Protein AF-A0A3L7WGS9-F1 (afdb_monomer_lite)

Sequence (38 aa):
MLLLLVRHGETAYNAVGRYQGHVQIELNELGQFQAVRV

Secondary structure (DSSP, 8-state):
----------BTTGGGT---TT----B-HHHHHHHHH-

pLDDT: mean 95.88, std 4.43, range [73.75, 98.38]

Radius of gyration: 11.67 Å; chains: 1; bounding box: 23×22×35 Å

Foldseek 3Di:
DDDDDDDQFDFPQVVVPHDCPPPDTDHDPRRVVVVVVD

Structure (mmCIF, N/CA/C/O backbone):
data_AF-A0A3L7WGS9-F1
#
_entry.id   AF-A0A3L7WGS9-F1
#
loop_
_atom_site.group_PDB
_atom_site.id
_atom_site.type_symbol
_atom_site.label_atom_id
_atom_site.label_alt_id
_atom_site.label_comp_id
_atom_site.label_asym_id
_atom_site.label_entity_id
_atom_site.label_seq_id
_atom_site.pdbx_PDB_ins_code
_atom_site.Cartn_x
_atom_site.Cartn_y
_atom_site.Cartn_z
_atom_site.occupancy
_atom_site.B_iso_or_equiv
_atom_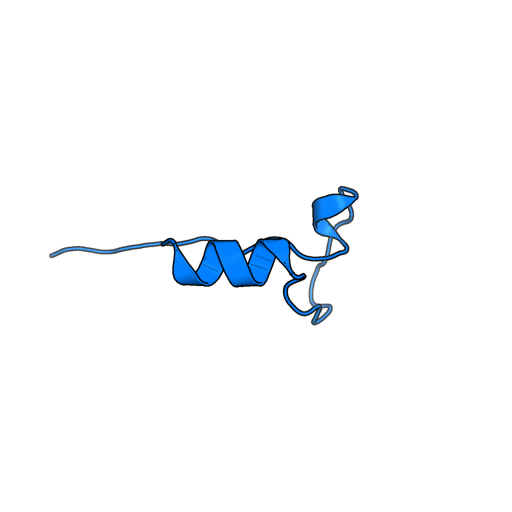site.auth_seq_id
_atom_site.auth_comp_id
_atom_site.auth_asym_id
_atom_site.auth_atom_id
_atom_site.pdbx_PDB_model_num
ATOM 1 N N . MET A 1 1 ? -16.637 -4.433 22.605 1.00 83.75 1 MET A N 1
ATOM 2 C CA . MET A 1 1 ? -15.285 -4.704 22.067 1.00 83.75 1 MET A CA 1
ATOM 3 C C . MET A 1 1 ? -15.234 -4.155 20.651 1.00 83.75 1 MET A C 1
ATOM 5 O O . MET A 1 1 ? -16.179 -4.412 19.918 1.00 83.75 1 MET A O 1
ATOM 9 N N . LEU A 1 2 ? -14.215 -3.363 20.300 1.00 94.94 2 LEU A N 1
ATOM 10 C CA . LEU A 1 2 ? -14.082 -2.739 18.977 1.00 94.94 2 LEU A CA 1
ATOM 11 C C . LEU A 1 2 ? -12.920 -3.391 18.219 1.00 94.94 2 LEU A C 1
ATOM 13 O O . LEU A 1 2 ? -11.827 -3.498 18.766 1.00 94.94 2 LEU A O 1
ATOM 17 N N . LEU A 1 3 ? -13.169 -3.811 16.979 1.00 95.94 3 LEU A N 1
ATOM 18 C CA . LEU A 1 3 ? -12.157 -4.303 16.046 1.00 95.94 3 LEU A CA 1
ATOM 19 C C . LEU A 1 3 ? -12.093 -3.345 14.857 1.00 95.94 3 LEU A C 1
ATOM 21 O O . LEU A 1 3 ? -13.124 -3.045 14.258 1.00 95.94 3 LEU A O 1
ATOM 25 N N . LEU A 1 4 ? -10.890 -2.886 14.521 1.00 94.69 4 LEU A N 1
ATOM 26 C CA . LEU A 1 4 ? -10.629 -2.003 13.388 1.00 94.69 4 LEU A CA 1
ATOM 27 C C . LEU A 1 4 ? -9.763 -2.743 12.368 1.00 94.69 4 LEU A C 1
ATOM 29 O O . LEU A 1 4 ? -8.755 -3.346 12.730 1.00 94.69 4 LEU A O 1
ATOM 33 N N . LEU A 1 5 ? -10.168 -2.697 11.101 1.00 96.69 5 LEU A N 1
ATOM 34 C CA . LEU A 1 5 ? -9.450 -3.281 9.971 1.00 96.69 5 LEU A CA 1
ATOM 35 C C . LEU A 1 5 ? -9.219 -2.180 8.940 1.00 96.69 5 LEU A C 1
ATOM 37 O O . LEU A 1 5 ? -10.162 -1.496 8.545 1.00 96.69 5 LEU A O 1
ATOM 41 N N . VAL A 1 6 ? -7.975 -2.022 8.500 1.00 95.56 6 VAL A N 1
ATOM 42 C CA . VAL A 1 6 ? -7.570 -0.999 7.531 1.00 95.56 6 VAL A CA 1
ATOM 43 C C . VAL A 1 6 ? -6.740 -1.665 6.441 1.00 95.56 6 VAL A C 1
ATOM 45 O O . VAL A 1 6 ? -5.899 -2.521 6.719 1.00 95.56 6 VAL A O 1
ATOM 48 N N . ARG A 1 7 ? -6.986 -1.287 5.185 1.00 95.75 7 ARG A N 1
ATOM 49 C CA . ARG A 1 7 ? -6.141 -1.682 4.054 1.00 95.75 7 ARG A CA 1
ATOM 50 C C . ARG A 1 7 ? -4.959 -0.717 3.958 1.00 95.75 7 ARG A C 1
ATOM 52 O O . ARG A 1 7 ? -5.144 0.484 4.116 1.00 95.75 7 ARG A O 1
ATOM 59 N N . HIS A 1 8 ? -3.768 -1.233 3.662 1.00 95.56 8 HIS A N 1
ATOM 60 C CA . HIS A 1 8 ? -2.602 -0.391 3.387 1.00 95.56 8 HIS A CA 1
ATOM 61 C C . HIS A 1 8 ? -2.828 0.537 2.176 1.00 95.56 8 HIS A C 1
ATOM 63 O O . HIS A 1 8 ? -3.710 0.296 1.346 1.00 95.56 8 HIS A O 1
ATOM 69 N N . GLY A 1 9 ? -1.994 1.572 2.061 1.00 97.62 9 GLY A N 1
ATOM 70 C CA . GLY A 1 9 ? -2.061 2.541 0.969 1.00 97.62 9 GLY A CA 1
ATOM 71 C C . GLY A 1 9 ? -1.628 2.004 -0.403 1.00 97.62 9 GLY A C 1
ATOM 72 O O . GLY A 1 9 ? -1.234 0.844 -0.571 1.00 97.62 9 GLY A O 1
ATOM 73 N N . GLU A 1 10 ? -1.703 2.881 -1.398 1.00 98.19 10 G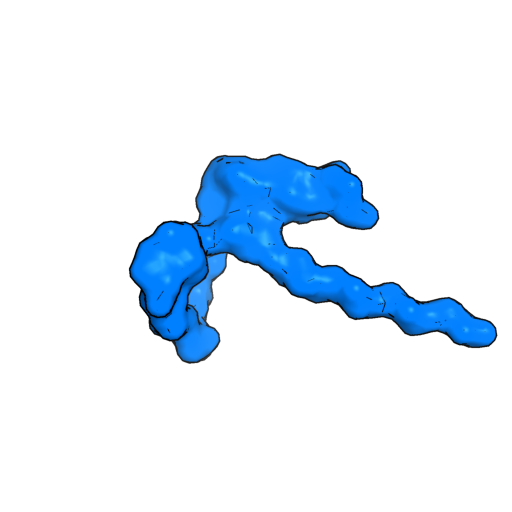LU A N 1
ATOM 74 C CA . GLU A 1 10 ? -1.322 2.625 -2.785 1.00 98.19 10 GLU A CA 1
ATOM 75 C C . GLU A 1 10 ? 0.159 2.221 -2.929 1.00 98.19 10 GLU A C 1
ATOM 77 O O . GLU A 1 10 ? 1.051 2.709 -2.233 1.00 98.19 10 GLU A O 1
ATOM 82 N N . THR A 1 11 ? 0.421 1.309 -3.865 1.00 98.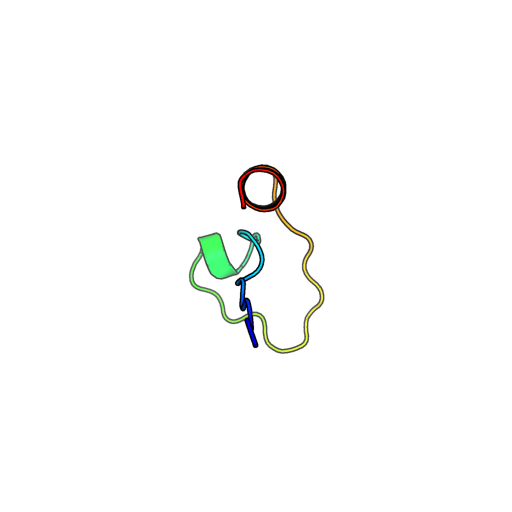38 11 THR A N 1
ATOM 83 C CA . THR A 1 11 ? 1.760 0.891 -4.287 1.00 98.38 11 THR A CA 1
ATOM 84 C C . THR A 1 11 ? 1.852 0.998 -5.804 1.00 98.38 11 THR A C 1
ATOM 86 O O . THR A 1 11 ? 0.840 1.021 -6.504 1.00 98.38 11 THR A O 1
ATOM 89 N N . ALA A 1 12 ? 3.067 0.976 -6.356 1.00 97.94 12 ALA A N 1
ATOM 90 C CA . ALA A 1 12 ? 3.256 1.051 -7.807 1.00 97.94 12 ALA A CA 1
ATOM 91 C C . ALA A 1 12 ? 2.502 -0.043 -8.596 1.00 97.94 12 ALA A C 1
ATOM 93 O O . ALA A 1 12 ? 2.164 0.160 -9.757 1.00 97.94 12 ALA A O 1
ATOM 94 N N . TYR A 1 13 ? 2.237 -1.207 -7.992 1.00 97.88 13 TYR A N 1
ATOM 95 C CA . TYR A 1 13 ? 1.554 -2.312 -8.670 1.00 97.88 13 TYR A CA 1
ATOM 96 C C . TYR A 1 13 ? 0.042 -2.141 -8.677 1.00 97.88 13 TYR A C 1
ATOM 98 O O . TYR A 1 13 ? -0.577 -2.295 -9.728 1.00 97.88 13 TYR A O 1
ATOM 106 N N . ASN A 1 14 ? -0.563 -1.812 -7.534 1.00 96.88 14 ASN A N 1
ATOM 107 C CA . ASN A 1 14 ? -2.013 -1.649 -7.497 1.00 96.88 14 ASN A CA 1
ATOM 108 C C . ASN A 1 14 ? -2.469 -0.394 -8.265 1.00 96.88 14 ASN A C 1
ATOM 110 O O . ASN A 1 14 ? -3.536 -0.443 -8.872 1.00 96.88 14 ASN A O 1
ATOM 114 N N . ALA A 1 15 ? -1.615 0.633 -8.377 1.00 97.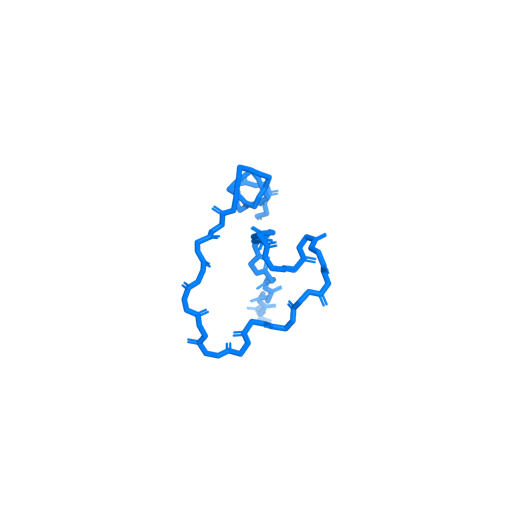94 15 ALA A N 1
ATOM 115 C CA . ALA A 1 15 ? -1.835 1.796 -9.238 1.00 97.94 15 ALA A CA 1
ATOM 116 C C . ALA A 1 15 ? -2.024 1.424 -10.723 1.00 97.94 15 ALA A C 1
ATOM 118 O O . ALA A 1 15 ? -2.767 2.085 -11.443 1.00 97.94 15 ALA A O 1
ATOM 119 N N . VAL A 1 16 ? -1.389 0.338 -11.184 1.00 98.19 16 VAL A N 1
ATOM 120 C CA . VAL A 1 16 ? -1.503 -0.163 -12.569 1.00 98.19 16 VAL A CA 1
ATOM 121 C C . VAL A 1 16 ? -2.339 -1.444 -12.679 1.00 98.19 16 VAL A C 1
ATOM 123 O O . VAL A 1 16 ? -2.293 -2.130 -13.697 1.00 98.19 16 VAL A O 1
ATOM 126 N N . GLY A 1 17 ? -3.078 -1.812 -11.626 1.00 97.31 17 GLY A N 1
ATOM 127 C CA . GLY A 1 17 ? -3.908 -3.022 -11.608 1.00 97.31 17 GLY A CA 1
ATOM 128 C C . GLY A 1 17 ? -3.123 -4.341 -11.611 1.00 97.31 17 GLY A C 1
ATOM 129 O O . GLY A 1 17 ? -3.675 -5.393 -11.931 1.00 97.31 17 GLY A O 1
ATOM 130 N N . ARG A 1 18 ? -1.834 -4.316 -11.257 1.00 97.75 18 ARG A N 1
ATOM 131 C CA . ARG A 1 18 ? -0.982 -5.505 -11.186 1.00 97.75 18 ARG A CA 1
ATOM 132 C C . ARG A 1 18 ? -1.128 -6.208 -9.837 1.00 97.75 18 ARG A C 1
ATOM 134 O O . ARG A 1 18 ? -1.084 -5.588 -8.777 1.00 97.75 18 ARG A O 1
ATOM 141 N N . TYR A 1 19 ? -1.221 -7.534 -9.879 1.00 96.25 19 TYR A N 1
ATOM 142 C CA . TYR A 1 19 ? -1.208 -8.371 -8.682 1.00 96.25 19 TYR A CA 1
ATOM 143 C C . TYR A 1 19 ? 0.178 -8.372 -8.009 1.00 96.25 19 TYR A C 1
ATOM 145 O O . TYR A 1 19 ? 1.187 -8.613 -8.673 1.00 96.25 19 TYR A O 1
ATOM 153 N N . GLN A 1 20 ? 0.227 -8.104 -6.699 1.00 95.81 20 GLN A N 1
ATOM 154 C CA . GLN A 1 20 ? 1.474 -8.047 -5.915 1.00 95.81 20 GLN A CA 1
ATOM 155 C C . GLN A 1 20 ? 1.950 -9.424 -5.432 1.00 95.81 20 GLN A C 1
ATOM 157 O O . GLN A 1 20 ? 3.150 -9.696 -5.436 1.00 95.81 20 GLN A O 1
ATOM 162 N N . GLY A 1 21 ? 1.032 -10.307 -5.025 1.00 95.19 21 GLY A N 1
ATOM 163 C CA . GLY A 1 21 ? 1.392 -11.575 -4.385 1.00 95.19 21 GLY A CA 1
ATOM 164 C C . GLY A 1 21 ? 2.233 -11.358 -3.122 1.00 95.19 21 GLY A C 1
ATOM 165 O O . GLY A 1 21 ? 1.901 -10.516 -2.295 1.00 95.19 21 GLY A O 1
ATOM 166 N N . HIS A 1 22 ? 3.329 -12.107 -2.992 1.00 96.12 22 HIS A N 1
ATOM 167 C CA . HIS A 1 22 ? 4.266 -12.006 -1.863 1.00 96.12 22 HIS A CA 1
ATOM 168 C C . HIS A 1 22 ? 5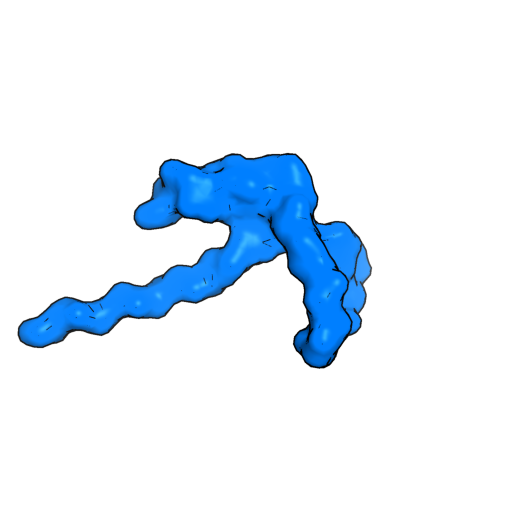.429 -11.032 -2.110 1.00 96.12 22 HIS A C 1
ATOM 170 O O . HIS A 1 22 ? 6.361 -10.978 -1.310 1.00 96.12 22 HIS A O 1
ATOM 176 N N . VAL A 1 23 ? 5.418 -10.289 -3.222 1.00 96.00 23 VAL A N 1
ATOM 177 C CA . VAL A 1 23 ? 6.480 -9.322 -3.518 1.00 96.00 23 VAL A CA 1
ATOM 178 C C . VAL A 1 23 ? 6.350 -8.133 -2.573 1.00 96.00 23 VAL A C 1
ATOM 180 O O . VAL A 1 23 ? 5.293 -7.504 -2.495 1.00 96.00 23 VAL A O 1
ATOM 183 N N . GLN A 1 24 ? 7.442 -7.797 -1.891 1.00 95.88 24 GLN A N 1
ATOM 184 C CA . GLN A 1 24 ? 7.505 -6.605 -1.057 1.00 95.88 24 GLN A CA 1
ATOM 185 C C . GLN A 1 24 ? 7.663 -5.366 -1.941 1.00 95.88 24 GLN A C 1
ATOM 187 O O . GLN A 1 24 ? 8.671 -5.194 -2.625 1.00 95.88 24 GLN A O 1
ATOM 192 N N . ILE A 1 25 ? 6.635 -4.521 -1.949 1.00 96.75 25 ILE A N 1
ATOM 193 C CA . ILE A 1 25 ? 6.608 -3.259 -2.685 1.00 96.75 25 ILE A CA 1
ATOM 194 C C . ILE A 1 25 ? 6.181 -2.193 -1.695 1.00 96.75 25 ILE A C 1
ATOM 196 O O . ILE A 1 25 ? 5.108 -2.293 -1.100 1.00 96.75 25 ILE A O 1
ATOM 200 N N . GLU A 1 26 ? 7.029 -1.188 -1.544 1.00 98.00 26 GLU A N 1
ATOM 201 C CA . GLU A 1 26 ? 6.779 -0.067 -0.652 1.00 98.00 26 GLU A CA 1
ATOM 202 C C . GLU A 1 26 ? 5.584 0.779 -1.123 1.00 98.00 26 GLU A C 1
ATOM 204 O O . GLU A 1 26 ? 5.190 0.761 -2.299 1.00 98.00 26 GLU A O 1
ATOM 209 N N . LEU A 1 27 ? 5.008 1.540 -0.190 1.00 98.12 27 LEU A N 1
ATOM 210 C CA . LEU A 1 27 ? 3.996 2.541 -0.518 1.00 98.12 27 LEU A CA 1
ATOM 211 C C . LEU A 1 27 ? 4.6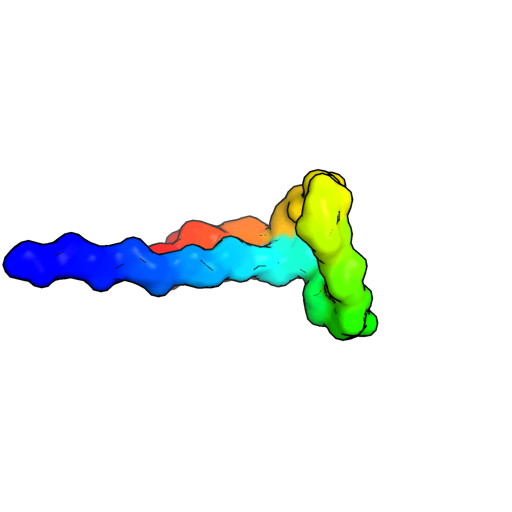04 3.616 -1.419 1.00 98.12 27 LEU A C 1
ATOM 213 O O . LEU A 1 27 ? 5.736 4.056 -1.204 1.00 98.12 27 LEU A O 1
ATOM 217 N N . ASN A 1 28 ? 3.836 4.068 -2.406 1.00 98.00 28 ASN A N 1
ATOM 218 C CA . ASN A 1 28 ? 4.209 5.254 -3.171 1.00 98.00 28 ASN A CA 1
ATOM 219 C C . ASN A 1 28 ? 3.837 6.534 -2.395 1.00 98.00 28 ASN A C 1
ATOM 221 O O . ASN A 1 28 ? 3.296 6.469 -1.293 1.00 98.00 28 ASN A O 1
ATOM 225 N N . GLU A 1 29 ? 4.125 7.706 -2.961 1.00 98.31 29 GLU A N 1
ATOM 226 C CA . GLU A 1 29 ? 3.841 8.997 -2.317 1.00 98.31 29 GLU A CA 1
ATOM 227 C C . GLU A 1 29 ? 2.367 9.135 -1.891 1.00 98.31 29 GLU A C 1
ATOM 229 O O . GLU A 1 29 ? 2.074 9.505 -0.751 1.00 98.31 29 GLU A O 1
ATOM 234 N N . LEU A 1 30 ? 1.435 8.742 -2.767 1.00 98.00 30 LEU A N 1
ATOM 235 C CA . LEU A 1 30 ? 0.007 8.732 -2.458 1.00 98.00 30 LEU A CA 1
ATOM 236 C C . LEU A 1 30 ? -0.326 7.728 -1.342 1.00 98.00 30 LEU A C 1
ATOM 238 O O . LEU A 1 30 ? -1.103 8.046 -0.444 1.00 98.00 30 LEU A O 1
ATOM 242 N N . GLY A 1 31 ? 0.279 6.542 -1.354 1.00 98.06 31 GLY A N 1
ATOM 243 C CA . GLY A 1 31 ? 0.116 5.525 -0.321 1.00 98.06 31 GLY A CA 1
ATOM 244 C C . GLY A 1 31 ? 0.608 5.976 1.053 1.00 98.06 31 GLY A C 1
ATOM 245 O O . GLY A 1 31 ? -0.068 5.729 2.051 1.00 98.06 31 GLY A O 1
ATOM 246 N N . GLN A 1 32 ? 1.729 6.697 1.116 1.00 98.25 32 GLN A N 1
ATOM 247 C CA . GLN A 1 32 ? 2.233 7.289 2.360 1.00 98.25 32 GLN A CA 1
ATOM 248 C C . GLN A 1 32 ? 1.267 8.352 2.898 1.00 98.25 32 GLN A C 1
ATOM 250 O O . GLN A 1 32 ? 0.951 8.371 4.086 1.00 98.25 32 GLN A O 1
ATOM 255 N N . PHE A 1 33 ? 0.723 9.195 2.016 1.00 98.06 33 PHE A N 1
ATOM 256 C CA . PHE A 1 33 ? -0.300 10.168 2.395 1.00 98.06 33 PHE A CA 1
ATOM 257 C C . PHE A 1 33 ? -1.608 9.509 2.866 1.00 98.06 33 PHE A C 1
ATOM 259 O O . PHE A 1 33 ? -2.251 9.997 3.792 1.00 98.06 33 PHE A O 1
ATOM 266 N N . GLN A 1 34 ? -2.010 8.388 2.266 1.00 97.75 34 GLN A N 1
ATOM 267 C CA . GLN A 1 34 ? -3.171 7.616 2.719 1.00 97.75 34 GLN A CA 1
ATOM 268 C C . GLN A 1 34 ? -2.947 7.027 4.116 1.00 97.75 34 GLN A C 1
ATOM 270 O O . GLN A 1 34 ? -3.856 7.078 4.940 1.00 97.75 34 GLN A O 1
ATOM 275 N N . ALA A 1 35 ? -1.740 6.530 4.401 1.00 97.06 35 ALA A N 1
ATOM 276 C CA . ALA A 1 35 ? -1.401 5.917 5.683 1.00 97.06 35 ALA A CA 1
ATOM 277 C C . ALA A 1 35 ? -1.484 6.888 6.874 1.00 97.06 35 ALA A C 1
ATOM 279 O O . ALA A 1 35 ? -1.738 6.447 7.987 1.00 97.06 35 ALA A O 1
ATOM 280 N N . VAL A 1 36 ? -1.294 8.194 6.653 1.00 96.00 36 VAL A N 1
ATOM 281 C CA . VAL A 1 36 ? -1.390 9.216 7.715 1.00 96.00 36 VAL A CA 1
ATOM 282 C C . VAL A 1 36 ? -2.789 9.821 7.875 1.00 96.00 36 VAL A C 1
ATOM 284 O O . VAL A 1 36 ? -3.025 10.565 8.824 1.00 96.00 36 VAL A O 1
ATOM 287 N N . ARG A 1 37 ? -3.715 9.557 6.943 1.00 91.19 37 ARG A N 1
ATOM 288 C CA . ARG A 1 37 ? -5.085 10.112 6.963 1.00 91.19 37 ARG A CA 1
ATOM 289 C C . ARG A 1 37 ? -6.128 9.189 7.587 1.00 91.19 37 ARG A C 1
ATOM 291 O O . ARG A 1 37 ? -7.263 9.635 7.756 1.00 91.19 37 ARG A O 1
ATOM 298 N N . VAL A 1 38 ? -5.769 7.937 7.862 1.00 73.75 38 VAL A N 1
ATOM 299 C CA . VAL A 1 38 ? -6.635 6.895 8.438 1.00 73.75 38 VAL A CA 1
ATOM 300 C C . VAL A 1 38 ? -6.175 6.593 9.853 1.00 73.75 38 VAL A C 1
ATOM 302 O O . VAL A 1 38 ? -7.060 6.491 10.729 1.00 73.75 38 VAL A O 1
#